Protein AF-A0A0N0A9P9-F1 (afdb_monomer_lite)

Radius of gyration: 19.35 Å; chains: 1; bounding box: 34×36×44 Å

pLDDT: mean 87.7, std 13.58, range [50.66, 98.75]

Foldseek 3Di:
DVVVVCVVPNDPPPDDDDPVRVVVVVVVVVVVVVVVVVVLVVLVVVCVVVVHDSVVSVVVVVVVVVVVVD

Structure (mmCIF, N/CA/C/O backbone):
data_AF-A0A0N0A9P9-F1
#
_entry.id   AF-A0A0N0A9P9-F1
#
loop_
_atom_site.group_PDB
_atom_site.id
_atom_site.type_symbol
_atom_site.label_atom_id
_atom_site.label_alt_id
_atom_site.label_comp_id
_atom_site.label_asym_id
_atom_site.label_entity_id
_atom_site.label_seq_id
_atom_site.pdbx_PDB_ins_code
_atom_site.Cartn_x
_atom_site.Cartn_y
_atom_site.Cartn_z
_atom_site.occupancy
_atom_site.B_iso_or_equiv
_atom_site.auth_seq_id
_atom_site.auth_comp_id
_atom_site.auth_asym_id
_atom_site.auth_atom_id
_atom_site.pdbx_PDB_model_num
ATOM 1 N N . MET A 1 1 ? 4.576 -26.636 -17.666 1.00 60.34 1 MET A N 1
ATOM 2 C CA . MET A 1 1 ? 5.255 -26.749 -16.332 1.00 60.34 1 MET A CA 1
ATOM 3 C C . MET A 1 1 ? 6.635 -26.086 -16.424 1.00 60.34 1 MET A C 1
ATOM 5 O O . MET A 1 1 ? 7.003 -25.708 -17.524 1.00 60.34 1 MET A O 1
ATOM 9 N N . VAL A 1 2 ? 7.403 -25.909 -15.341 1.00 70.19 2 VAL A N 1
ATOM 10 C CA . VAL A 1 2 ? 8.709 -25.190 -15.352 1.00 70.19 2 VAL A CA 1
ATOM 11 C C . VAL A 1 2 ? 9.665 -25.642 -16.476 1.00 70.19 2 VAL A C 1
ATOM 13 O O . VAL A 1 2 ? 10.409 -24.827 -17.013 1.00 70.19 2 VAL A O 1
ATOM 16 N N . GLU A 1 3 ? 9.602 -26.910 -16.885 1.00 75.94 3 GLU A N 1
ATOM 17 C CA . GLU A 1 3 ? 10.376 -27.479 -18.000 1.00 75.94 3 GLU A CA 1
ATOM 18 C C . GLU A 1 3 ? 10.040 -26.852 -19.365 1.00 75.94 3 GLU A C 1
ATOM 20 O O . GLU A 1 3 ? 10.936 -26.512 -20.124 1.00 75.94 3 GLU A O 1
ATOM 25 N N . GLU A 1 4 ? 8.765 -26.586 -19.638 1.00 73.69 4 GLU A N 1
ATOM 26 C CA . GLU A 1 4 ? 8.281 -25.965 -20.881 1.00 73.69 4 GLU A CA 1
ATOM 27 C C . GLU A 1 4 ? 8.707 -24.489 -20.989 1.00 73.69 4 GLU A C 1
ATOM 29 O O . GLU A 1 4 ? 9.062 -23.989 -22.057 1.00 73.69 4 GLU A O 1
ATOM 34 N N . LEU A 1 5 ? 8.748 -23.795 -19.845 1.00 73.44 5 LEU A N 1
ATOM 35 C CA . LEU A 1 5 ? 9.299 -22.443 -19.746 1.00 73.44 5 LEU A CA 1
ATOM 36 C C . LEU A 1 5 ? 10.817 -22.444 -19.959 1.00 73.44 5 LEU A C 1
ATOM 38 O O . LEU A 1 5 ? 11.345 -21.537 -20.597 1.00 73.44 5 LEU A O 1
ATOM 42 N N . ARG A 1 6 ? 11.520 -23.462 -19.454 1.00 68.00 6 ARG A N 1
ATOM 43 C CA . ARG A 1 6 ? 12.969 -23.606 -19.625 1.00 68.00 6 ARG A CA 1
ATOM 44 C C . ARG A 1 6 ? 13.345 -23.918 -21.074 1.00 68.00 6 ARG A C 1
ATOM 46 O O . ARG A 1 6 ? 14.309 -23.336 -21.561 1.00 68.00 6 ARG A O 1
ATOM 53 N N . ASP A 1 7 ? 12.581 -24.760 -21.761 1.00 74.69 7 ASP A N 1
ATOM 54 C CA . ASP A 1 7 ? 12.782 -25.034 -23.190 1.00 74.69 7 ASP A CA 1
ATOM 55 C C . ASP A 1 7 ? 12.510 -23.790 -24.050 1.00 74.69 7 ASP A C 1
ATOM 57 O O . ASP A 1 7 ? 13.229 -23.527 -25.012 1.00 74.69 7 ASP A O 1
ATOM 61 N N . THR A 1 8 ? 11.51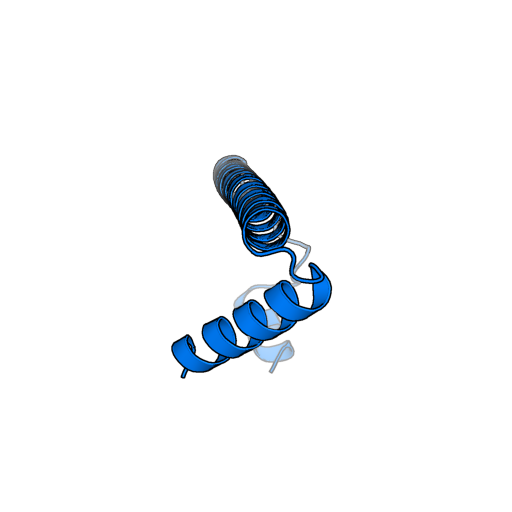9 -22.977 -23.669 1.00 76.31 8 THR A N 1
ATOM 62 C CA . THR A 1 8 ? 11.146 -21.760 -24.410 1.00 76.31 8 THR A CA 1
ATOM 63 C C . THR A 1 8 ? 12.112 -20.592 -24.173 1.00 76.31 8 THR A C 1
ATOM 65 O O . THR A 1 8 ? 12.421 -19.840 -25.100 1.00 76.31 8 THR A O 1
ATOM 68 N N . TYR A 1 9 ? 12.591 -20.404 -22.938 1.00 68.56 9 TYR A N 1
ATOM 69 C CA . TYR A 1 9 ? 13.314 -19.188 -22.535 1.00 68.56 9 TYR A CA 1
ATOM 70 C C . TYR A 1 9 ? 14.772 -19.416 -22.104 1.00 68.56 9 TYR A C 1
ATOM 72 O O . TYR A 1 9 ? 15.517 -18.440 -21.968 1.00 68.56 9 TYR A O 1
ATOM 80 N N . GLY A 1 10 ? 15.203 -20.671 -21.959 1.00 68.56 10 GLY A N 1
ATOM 81 C CA . GLY A 1 10 ? 16.508 -21.052 -21.419 1.00 68.56 10 GLY A CA 1
ATOM 82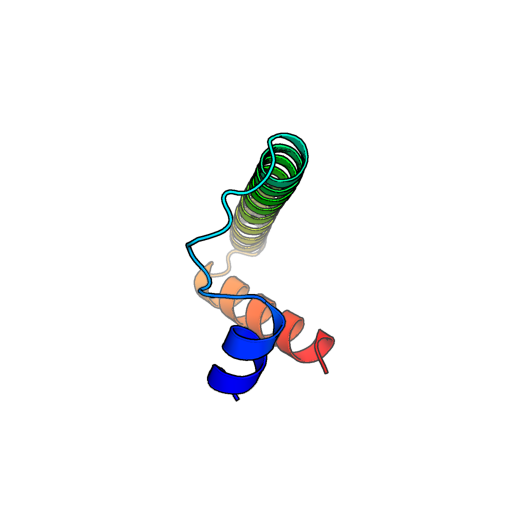 C C . GLY A 1 10 ? 16.535 -21.090 -19.883 1.00 68.56 10 GLY A C 1
ATOM 83 O O . GLY A 1 10 ? 15.539 -20.781 -19.222 1.00 68.56 10 GLY A O 1
ATOM 84 N N . PRO A 1 11 ? 17.666 -21.487 -19.271 1.00 64.56 11 PRO A N 1
ATOM 85 C CA . PRO A 1 11 ? 17.819 -21.498 -17.821 1.00 64.56 11 PRO A CA 1
ATOM 86 C C . PRO A 1 11 ? 17.582 -20.091 -17.239 1.00 64.56 11 PRO A C 1
ATOM 88 O O . PRO A 1 11 ? 18.191 -19.133 -17.723 1.00 64.56 11 PRO A O 1
ATOM 91 N N . PRO A 1 12 ? 16.762 -19.942 -16.178 1.00 59.94 12 PRO A N 1
ATOM 92 C CA . PRO A 1 12 ? 16.323 -18.637 -15.662 1.00 59.94 12 PRO A CA 1
ATOM 93 C C . PRO A 1 12 ? 17.446 -17.651 -15.301 1.00 59.94 12 PRO A C 1
ATOM 95 O O . PRO A 1 12 ? 17.203 -16.453 -15.210 1.00 59.94 12 PRO A O 1
ATOM 98 N N . ALA A 1 13 ? 18.668 -18.146 -15.085 1.00 59.34 13 ALA A N 1
ATOM 99 C CA . ALA A 1 13 ? 19.822 -17.367 -14.644 1.00 59.34 13 ALA A CA 1
ATOM 100 C C . ALA A 1 13 ? 20.877 -17.102 -15.738 1.00 59.34 13 ALA A C 1
ATOM 102 O O . ALA A 1 13 ? 21.843 -16.387 -15.479 1.00 59.34 13 ALA A O 1
ATOM 103 N N . GLU A 1 14 ? 20.735 -17.656 -16.948 1.00 61.34 14 GLU A N 1
ATOM 104 C CA . GLU A 1 14 ? 21.758 -17.496 -17.997 1.00 61.34 14 GLU A CA 1
ATOM 105 C C . GLU A 1 14 ? 21.657 -16.155 -18.736 1.00 61.34 14 GLU A C 1
ATOM 107 O O . GLU A 1 14 ? 22.668 -15.606 -19.183 1.00 61.34 14 GLU A O 1
ATOM 112 N N . ARG A 1 15 ? 20.459 -15.563 -18.821 1.00 67.88 15 ARG A N 1
ATOM 113 C CA . ARG A 1 15 ? 20.271 -14.232 -19.411 1.00 67.88 15 ARG A CA 1
ATOM 114 C C . ARG A 1 15 ? 20.389 -13.153 -18.340 1.00 67.88 15 ARG A C 1
ATOM 116 O O . ARG A 1 15 ? 19.441 -12.880 -17.609 1.00 67.88 15 ARG A O 1
ATOM 123 N N . ARG A 1 16 ? 21.546 -12.485 -18.286 1.00 72.88 16 ARG A N 1
ATOM 124 C CA . ARG A 1 16 ? 21.666 -11.220 -17.546 1.00 72.88 16 ARG A CA 1
ATOM 125 C C . ARG A 1 16 ? 20.690 -10.196 -18.125 1.00 72.88 16 ARG A C 1
ATOM 127 O O . ARG A 1 16 ? 20.629 -10.027 -19.343 1.00 72.88 16 ARG A O 1
ATOM 134 N N . MET A 1 17 ? 19.964 -9.506 -17.247 1.00 79.25 17 MET A N 1
ATOM 135 C CA . MET A 1 17 ? 19.115 -8.379 -17.630 1.00 79.25 17 MET A CA 1
ATOM 136 C C . MET A 1 17 ? 19.958 -7.318 -18.339 1.00 79.25 17 MET A C 1
ATOM 138 O O . MET A 1 17 ? 21.085 -7.020 -17.931 1.00 79.25 17 MET A O 1
ATOM 142 N N . THR A 1 18 ? 19.417 -6.750 -19.415 1.00 86.69 18 THR A N 1
ATOM 143 C CA . THR A 1 18 ? 20.043 -5.593 -20.059 1.00 86.69 18 THR A CA 1
ATOM 144 C C . THR A 1 18 ? 20.030 -4.400 -19.103 1.00 86.69 18 THR A C 1
ATOM 146 O O . THR A 1 18 ? 19.198 -4.331 -18.199 1.00 86.69 18 THR A O 1
ATOM 149 N N . GLY A 1 19 ? 20.910 -3.415 -19.317 1.00 87.31 19 GLY A N 1
ATOM 150 C CA . GLY A 1 19 ? 20.922 -2.201 -18.490 1.00 87.31 19 GLY A CA 1
ATOM 151 C C . GLY A 1 19 ? 19.558 -1.497 -18.437 1.00 87.31 19 GLY A C 1
ATOM 152 O O . GLY A 1 19 ? 19.150 -1.036 -17.375 1.00 87.31 19 GLY A O 1
ATOM 153 N N . ALA A 1 20 ? 18.815 -1.499 -19.550 1.00 88.50 20 ALA A N 1
ATOM 154 C CA . ALA A 1 20 ? 17.457 -0.964 -19.608 1.00 88.50 20 ALA A CA 1
ATOM 155 C C . ALA A 1 20 ? 16.471 -1.774 -18.746 1.00 88.50 20 ALA A C 1
ATOM 157 O O . ALA A 1 20 ? 15.729 -1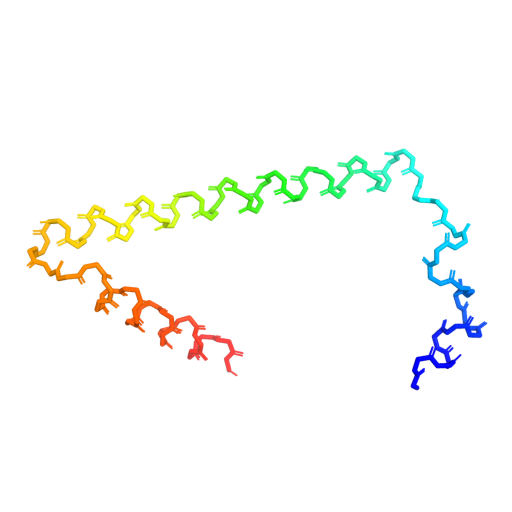.187 -17.965 1.00 88.50 20 ALA A O 1
ATOM 158 N N . GLN A 1 21 ? 16.498 -3.110 -18.831 1.00 84.81 21 GLN A N 1
ATOM 159 C CA . GLN A 1 21 ? 15.636 -3.983 -18.023 1.00 84.81 21 GLN A CA 1
ATOM 160 C C . GLN A 1 21 ? 15.924 -3.837 -16.525 1.00 84.81 21 GLN A C 1
ATOM 162 O O . GLN A 1 21 ? 14.991 -3.702 -15.735 1.00 84.81 21 GLN A O 1
ATOM 167 N N . SER A 1 22 ? 17.202 -3.834 -16.134 1.00 88.81 22 SER A N 1
ATOM 168 C CA . SER A 1 22 ? 17.603 -3.632 -14.737 1.00 88.81 22 SER A CA 1
ATOM 169 C C . SER A 1 22 ? 17.185 -2.252 -14.232 1.00 88.81 22 SER A C 1
ATOM 171 O O . SER A 1 22 ? 16.679 -2.139 -13.122 1.00 88.81 22 SER A O 1
ATOM 173 N N . GLY A 1 23 ? 17.325 -1.210 -15.060 1.00 92.19 23 GLY A N 1
ATOM 174 C CA . GLY A 1 23 ? 16.869 0.141 -14.732 1.00 92.19 23 GLY A CA 1
ATOM 175 C C . GLY A 1 23 ? 15.362 0.208 -14.478 1.00 92.19 23 GLY A C 1
ATOM 176 O O . GLY A 1 23 ? 14.941 0.712 -13.441 1.00 92.19 23 GLY A O 1
ATOM 177 N N . THR A 1 24 ? 14.547 -0.361 -15.374 1.00 94.75 24 THR A N 1
ATOM 178 C CA . THR A 1 24 ? 13.087 -0.429 -15.193 1.00 94.75 24 THR A CA 1
ATOM 179 C C . THR A 1 24 ? 12.705 -1.192 -13.926 1.00 94.75 24 THR A C 1
ATOM 181 O O . THR A 1 24 ? 11.838 -0.736 -13.180 1.00 94.75 24 THR A O 1
ATOM 184 N N . TYR A 1 25 ? 13.360 -2.325 -13.660 1.00 91.00 25 TYR A N 1
ATOM 185 C CA . TYR A 1 25 ? 13.115 -3.112 -12.454 1.00 91.00 25 TYR A CA 1
ATOM 186 C C . TYR A 1 25 ? 13.431 -2.326 -11.178 1.00 91.00 25 TYR A C 1
ATOM 188 O O . TYR A 1 25 ? 12.595 -2.264 -10.281 1.00 91.00 25 TYR A O 1
ATOM 196 N N . GLU A 1 26 ? 14.588 -1.666 -11.107 1.00 95.12 26 GLU A N 1
ATOM 197 C CA . GLU A 1 26 ? 14.965 -0.862 -9.939 1.00 95.12 26 GLU A CA 1
ATOM 198 C C . GLU A 1 26 ? 14.019 0.328 -9.721 1.00 95.12 26 GLU A C 1
ATOM 200 O O . GLU A 1 26 ? 13.667 0.641 -8.581 1.00 95.12 26 GLU A O 1
ATOM 205 N N . THR A 1 27 ? 13.542 0.967 -10.797 1.00 97.31 27 THR A N 1
ATOM 206 C CA . THR A 1 27 ? 12.511 2.012 -10.706 1.00 97.31 27 THR A CA 1
ATOM 207 C C . THR A 1 27 ? 11.209 1.463 -10.127 1.00 97.31 27 THR A C 1
ATOM 209 O O . THR A 1 27 ? 10.674 2.048 -9.184 1.00 97.31 27 THR A O 1
ATOM 212 N N . ALA A 1 28 ? 10.716 0.336 -10.647 1.00 95.81 28 ALA A N 1
ATOM 213 C CA . ALA A 1 28 ? 9.495 -0.293 -10.149 1.00 95.81 28 ALA A CA 1
ATOM 214 C C . ALA A 1 28 ? 9.641 -0.722 -8.681 1.00 95.81 28 ALA A C 1
ATOM 216 O O . ALA A 1 28 ? 8.757 -0.478 -7.862 1.00 95.81 28 ALA A O 1
ATOM 217 N N . LEU A 1 29 ? 10.791 -1.292 -8.322 1.00 94.50 29 LEU A N 1
ATOM 218 C CA . LEU A 1 29 ? 11.086 -1.722 -6.963 1.00 94.50 29 LEU A CA 1
ATOM 219 C C . LEU A 1 29 ? 11.167 -0.539 -5.989 1.00 94.50 29 LEU A C 1
ATOM 221 O O . LEU A 1 29 ? 10.700 -0.645 -4.853 1.00 94.50 29 LEU A O 1
ATOM 225 N N . ARG A 1 30 ? 11.739 0.596 -6.410 1.00 97.69 30 ARG A N 1
ATOM 226 C CA . ARG A 1 30 ? 11.735 1.825 -5.605 1.00 97.69 30 ARG A CA 1
ATOM 227 C C . ARG A 1 30 ? 10.312 2.341 -5.401 1.00 97.69 30 ARG A C 1
ATOM 229 O O . ARG A 1 30 ? 9.940 2.560 -4.253 1.00 97.69 30 ARG A O 1
ATOM 236 N N . ALA A 1 31 ? 9.520 2.438 -6.468 1.00 98.00 31 ALA A N 1
ATOM 237 C CA . ALA A 1 31 ? 8.128 2.876 -6.386 1.00 98.00 31 ALA A CA 1
ATOM 238 C C . ALA A 1 31 ? 7.293 1.979 -5.455 1.00 98.00 31 ALA A C 1
ATOM 240 O O . ALA A 1 31 ? 6.552 2.477 -4.612 1.00 98.00 31 ALA A O 1
ATOM 241 N N . TRP A 1 32 ? 7.472 0.657 -5.534 1.00 96.31 32 TRP A N 1
ATOM 242 C CA . TRP A 1 32 ? 6.805 -0.280 -4.629 1.00 96.31 32 TRP A CA 1
ATOM 243 C C . TRP A 1 32 ? 7.218 -0.076 -3.164 1.00 96.31 32 TRP A C 1
ATOM 245 O O . TRP A 1 32 ? 6.370 -0.082 -2.275 1.00 96.31 32 TRP A O 1
ATOM 255 N N . ARG A 1 33 ? 8.511 0.158 -2.893 1.00 98.44 33 ARG A N 1
ATOM 256 C CA . ARG A 1 33 ? 8.996 0.452 -1.531 1.00 98.44 33 ARG A CA 1
ATOM 257 C C . ARG A 1 33 ? 8.476 1.781 -0.990 1.00 98.44 33 ARG A C 1
ATOM 259 O O . ARG A 1 33 ? 8.289 1.885 0.220 1.00 98.44 33 ARG A O 1
ATOM 266 N N . ASP A 1 34 ? 8.310 2.782 -1.850 1.00 98.38 34 ASP A N 1
ATOM 267 C CA . ASP A 1 34 ? 7.730 4.072 -1.474 1.00 98.38 34 ASP A CA 1
ATOM 268 C C . ASP A 1 34 ? 6.256 3.889 -1.089 1.00 98.38 34 ASP A C 1
ATOM 270 O O . ASP A 1 34 ? 5.889 4.194 0.043 1.00 98.38 34 ASP A O 1
ATOM 274 N N . LEU A 1 35 ? 5.462 3.227 -1.937 1.00 98.00 35 LEU A N 1
ATOM 275 C CA . LEU A 1 35 ? 4.058 2.924 -1.643 1.00 98.00 35 LEU A CA 1
ATOM 276 C C . LEU A 1 35 ? 3.888 2.082 -0.368 1.00 98.00 35 LEU A C 1
ATOM 278 O O . LEU A 1 35 ? 3.010 2.350 0.449 1.00 98.00 35 LEU A O 1
ATOM 282 N N . ALA A 1 36 ? 4.741 1.075 -0.163 1.00 96.94 36 ALA A N 1
ATOM 283 C CA . ALA A 1 36 ? 4.702 0.258 1.045 1.00 96.94 36 ALA A CA 1
ATOM 284 C C . ALA A 1 36 ? 4.955 1.094 2.310 1.00 96.94 36 ALA A C 1
ATOM 286 O O . ALA A 1 36 ? 4.312 0.861 3.332 1.00 96.94 36 ALA A O 1
ATOM 287 N N . ARG A 1 37 ? 5.862 2.080 2.257 1.00 98.19 37 ARG A N 1
ATOM 288 C CA . ARG A 1 37 ? 6.082 3.013 3.372 1.00 98.19 37 ARG A CA 1
ATOM 289 C C . ARG A 1 37 ? 4.863 3.897 3.608 1.00 98.19 37 ARG A C 1
ATOM 291 O O . ARG A 1 37 ? 4.449 4.022 4.758 1.00 98.19 37 ARG A O 1
ATOM 298 N N . ASP A 1 38 ? 4.268 4.433 2.550 1.00 98.50 38 ASP A N 1
ATOM 299 C CA . ASP A 1 38 ? 3.091 5.299 2.653 1.00 98.50 38 ASP A CA 1
ATOM 300 C C . ASP A 1 38 ? 1.901 4.566 3.290 1.00 98.50 38 ASP A C 1
ATOM 302 O O . ASP A 1 38 ? 1.272 5.089 4.209 1.00 98.50 38 ASP A O 1
ATOM 306 N N . VAL A 1 39 ? 1.651 3.312 2.897 1.00 97.19 39 VAL A N 1
ATOM 307 C CA . VAL A 1 39 ? 0.607 2.469 3.507 1.00 97.19 39 VAL A CA 1
ATOM 308 C C . VAL A 1 39 ? 0.867 2.246 4.999 1.00 97.19 39 VAL A C 1
ATOM 310 O O . VAL A 1 39 ? -0.047 2.370 5.813 1.00 97.19 39 VAL A O 1
ATOM 313 N N . GLN A 1 40 ? 2.109 1.942 5.387 1.00 97.56 40 GLN A N 1
ATOM 314 C CA . GLN A 1 40 ? 2.456 1.723 6.796 1.00 97.56 40 GLN A CA 1
ATOM 315 C C . GLN A 1 40 ? 2.296 2.998 7.637 1.00 97.56 40 GLN A C 1
ATOM 317 O O . GLN A 1 40 ? 1.848 2.919 8.786 1.00 97.56 40 GLN A O 1
ATOM 322 N N . THR A 1 41 ? 2.627 4.164 7.073 1.00 98.62 41 THR A N 1
ATOM 323 C CA . THR A 1 41 ? 2.378 5.471 7.697 1.00 98.62 41 THR A CA 1
ATOM 324 C C . THR A 1 41 ? 0.882 5.702 7.884 1.00 98.62 41 THR A C 1
ATOM 326 O O . THR A 1 41 ? 0.449 5.899 9.017 1.00 98.62 41 THR A O 1
ATOM 329 N N . ALA A 1 42 ? 0.084 5.562 6.823 1.00 98.44 42 ALA A N 1
ATOM 330 C CA . ALA A 1 42 ? -1.358 5.799 6.864 1.00 98.44 42 ALA A CA 1
ATOM 331 C C . ALA A 1 42 ? -2.079 4.891 7.876 1.00 98.44 42 ALA A C 1
ATOM 333 O O . ALA A 1 42 ? -2.902 5.357 8.662 1.00 98.44 42 ALA A O 1
ATOM 334 N N . VAL A 1 43 ? -1.732 3.600 7.922 1.00 98.44 43 VAL A N 1
ATOM 335 C CA . VAL A 1 43 ? -2.287 2.653 8.904 1.00 98.44 43 VAL A CA 1
ATOM 336 C C . VAL A 1 43 ? -1.925 3.053 10.336 1.00 98.44 43 VAL A C 1
ATOM 338 O O . VAL A 1 43 ? -2.762 2.974 11.236 1.00 98.44 43 VAL A O 1
ATOM 341 N N . SER A 1 44 ? -0.685 3.498 10.557 1.00 98.31 44 SER A N 1
ATOM 342 C CA . SER A 1 44 ? -0.225 3.935 11.879 1.00 98.31 44 SER A CA 1
ATOM 343 C C . SER A 1 44 ? -0.939 5.207 12.339 1.00 98.31 44 SER A C 1
ATOM 345 O O . SER A 1 44 ? -1.338 5.300 13.500 1.00 98.31 44 SER A O 1
ATOM 347 N N . GLU A 1 45 ? -1.104 6.173 11.436 1.00 98.75 45 GLU A N 1
ATOM 348 C CA . GLU A 1 45 ? -1.809 7.429 11.693 1.00 98.75 45 GLU A CA 1
ATOM 349 C C . GLU A 1 45 ? -3.283 7.173 11.996 1.00 98.75 45 GLU A C 1
ATOM 351 O O . GLU A 1 45 ? -3.759 7.574 13.056 1.00 98.75 45 GLU A O 1
ATOM 356 N N . TYR A 1 46 ? -3.967 6.391 11.161 1.00 98.38 46 TYR A N 1
ATOM 357 C CA . TYR A 1 46 ? -5.363 6.028 11.382 1.00 98.38 46 TYR A CA 1
ATOM 358 C C . TYR A 1 46 ? -5.574 5.290 12.712 1.00 98.38 46 TYR A C 1
ATOM 360 O O . TYR A 1 46 ? -6.498 5.606 13.465 1.00 98.38 46 TYR A O 1
ATOM 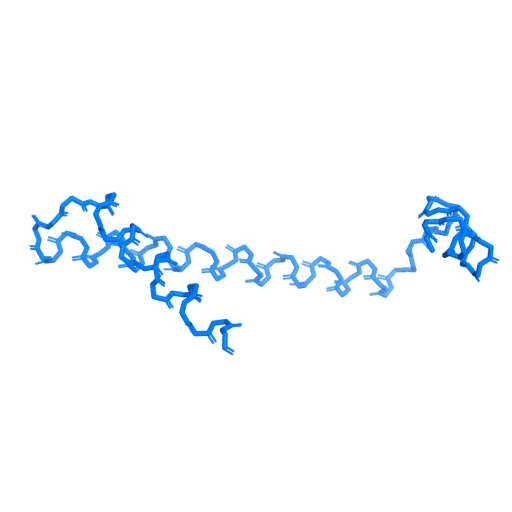368 N N . ALA A 1 47 ? -4.709 4.326 13.049 1.00 98.62 47 ALA A N 1
ATOM 369 C CA . ALA A 1 47 ? -4.784 3.613 14.325 1.00 98.62 47 ALA A CA 1
ATOM 370 C C . ALA A 1 47 ? -4.647 4.575 15.518 1.00 98.62 47 ALA A C 1
ATOM 372 O O . ALA A 1 47 ? -5.410 4.493 16.481 1.00 98.62 47 ALA A O 1
ATOM 373 N N . LYS A 1 48 ? -3.715 5.533 15.430 1.00 98.56 48 LYS A N 1
ATOM 374 C CA . LYS A 1 48 ? -3.522 6.568 16.451 1.00 98.56 48 LYS A CA 1
ATOM 375 C C . LYS A 1 48 ? -4.735 7.493 16.568 1.00 98.56 48 LYS A C 1
ATOM 377 O O . LYS A 1 48 ? -5.179 7.751 17.683 1.00 98.56 48 LYS A O 1
ATOM 382 N N . GLU A 1 49 ? -5.261 7.984 15.450 1.00 98.62 49 GLU A N 1
ATOM 383 C CA . GLU A 1 49 ? -6.410 8.899 15.408 1.00 98.62 49 GLU A CA 1
ATOM 384 C C . GLU A 1 49 ? -7.690 8.256 15.946 1.00 98.62 49 GLU A C 1
ATOM 386 O O . GLU A 1 49 ? -8.482 8.909 16.621 1.00 98.62 49 GLU A O 1
ATOM 391 N N . THR A 1 50 ? -7.869 6.961 15.692 1.00 97.94 50 THR A N 1
ATOM 392 C CA . THR A 1 50 ? -9.042 6.201 16.143 1.00 97.94 50 THR A CA 1
ATOM 393 C C . THR A 1 50 ? -8.864 5.550 17.515 1.00 97.94 50 THR A C 1
ATOM 395 O O . THR A 1 50 ? -9.811 4.964 18.038 1.00 97.94 50 THR A O 1
ATOM 398 N N . GLY A 1 51 ? -7.670 5.632 18.111 1.00 98.25 51 GLY A N 1
ATOM 399 C CA . GLY A 1 51 ? -7.345 4.964 19.374 1.00 98.25 51 GLY A CA 1
ATOM 400 C C . GLY A 1 51 ? -7.389 3.433 19.292 1.00 98.25 51 GLY A C 1
ATOM 401 O O . GLY A 1 51 ? -7.532 2.769 20.319 1.00 98.25 51 GLY A O 1
ATOM 402 N N . ARG A 1 52 ? -7.296 2.865 18.085 1.00 98.38 52 ARG A N 1
ATOM 403 C CA . ARG A 1 52 ? -7.376 1.421 17.837 1.00 98.38 52 ARG A CA 1
ATOM 404 C C . ARG A 1 52 ? -5.985 0.780 17.861 1.00 98.38 52 ARG A C 1
ATOM 406 O O . ARG A 1 52 ? -5.008 1.408 17.446 1.00 98.38 52 ARG A O 1
ATOM 413 N N . PRO A 1 53 ? -5.859 -0.493 18.272 1.00 98.19 53 PRO A N 1
ATOM 414 C CA . PRO A 1 53 ? -4.619 -1.237 18.093 1.00 98.19 53 PRO A CA 1
ATOM 415 C C . PRO A 1 53 ? -4.259 -1.357 16.606 1.00 98.19 53 PRO A C 1
ATOM 417 O O . PRO A 1 53 ? -5.071 -1.796 15.792 1.00 98.19 53 PRO A O 1
ATOM 420 N N . ARG A 1 54 ? -3.013 -1.030 16.249 1.00 97.00 54 ARG A N 1
ATOM 421 C CA . ARG A 1 54 ? -2.523 -1.089 14.859 1.00 97.00 54 ARG A CA 1
ATOM 422 C C . ARG A 1 54 ? -2.769 -2.445 14.188 1.00 97.00 54 ARG A C 1
ATOM 424 O O . ARG A 1 54 ? -3.210 -2.476 13.047 1.00 97.00 54 ARG A O 1
ATOM 431 N N . GLY A 1 55 ? -2.547 -3.551 14.901 1.00 97.44 55 GLY A N 1
ATOM 432 C CA . GLY A 1 55 ? -2.743 -4.900 14.353 1.00 97.44 55 GLY A CA 1
ATOM 433 C C . GLY A 1 55 ? -4.196 -5.214 13.966 1.00 97.44 55 GLY A C 1
ATOM 434 O O . GLY A 1 55 ? -4.435 -5.983 13.034 1.00 97.44 55 GLY A O 1
ATOM 435 N N . GLU A 1 56 ? -5.180 -4.594 14.629 1.00 98.06 56 GLU A N 1
ATOM 436 C CA . GLU A 1 56 ? -6.591 -4.728 14.241 1.00 98.06 56 GLU A CA 1
ATOM 437 C C . GLU A 1 56 ? -6.873 -4.004 12.923 1.00 98.06 56 GLU A C 1
ATOM 439 O O . GLU A 1 56 ? -7.531 -4.561 12.045 1.00 98.06 56 GLU A O 1
ATOM 444 N N . VAL A 1 57 ? -6.330 -2.792 12.767 1.00 98.31 57 VAL A N 1
ATOM 445 C CA . VAL A 1 57 ? -6.427 -2.013 11.525 1.00 98.31 57 VAL A CA 1
ATOM 446 C C . VAL A 1 57 ? -5.734 -2.750 10.377 1.00 98.31 57 VAL A C 1
ATOM 448 O O . VAL A 1 57 ? -6.313 -2.895 9.307 1.00 98.31 57 VAL A O 1
ATOM 451 N N . GLU A 1 58 ? -4.530 -3.285 10.595 1.00 97.88 58 GLU A N 1
ATOM 452 C CA . GLU A 1 58 ? -3.798 -4.071 9.588 1.00 97.88 58 GLU A CA 1
ATOM 453 C C . GLU A 1 58 ? -4.594 -5.299 9.125 1.00 97.88 58 GLU A C 1
ATOM 455 O O . GLU A 1 58 ? -4.665 -5.578 7.928 1.00 97.88 58 GLU A O 1
ATOM 460 N N . THR A 1 59 ? -5.242 -6.008 10.055 1.00 97.88 59 THR A N 1
ATOM 461 C CA . THR A 1 59 ? -6.086 -7.171 9.735 1.00 97.88 59 THR A CA 1
ATOM 462 C C . THR A 1 59 ? -7.307 -6.777 8.901 1.00 97.88 59 THR A C 1
ATOM 464 O O . THR A 1 59 ? -7.685 -7.488 7.968 1.00 97.88 59 THR A O 1
ATOM 467 N N . GLU A 1 60 ? -7.938 -5.650 9.230 1.00 96.81 60 GLU A N 1
ATOM 468 C CA . GLU A 1 60 ? -9.077 -5.107 8.487 1.00 96.81 60 GLU A CA 1
ATOM 469 C C . GLU A 1 60 ? -8.681 -4.714 7.059 1.00 96.81 60 GLU A C 1
ATOM 471 O O . GLU A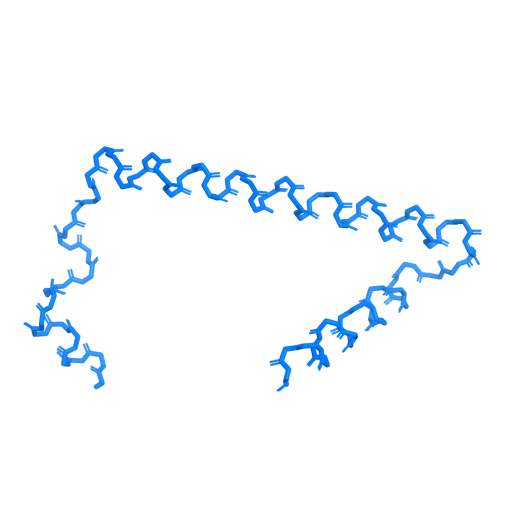 1 60 ? -9.334 -5.142 6.107 1.00 96.81 60 GLU A O 1
ATOM 476 N N . VAL A 1 61 ? -7.569 -3.989 6.908 1.00 96.06 61 VAL A N 1
ATOM 477 C CA . VAL A 1 61 ? -7.013 -3.592 5.607 1.00 96.06 61 VAL A CA 1
ATOM 478 C C . VAL A 1 61 ? -6.668 -4.819 4.762 1.00 96.06 61 VAL A C 1
ATOM 480 O O . VAL A 1 61 ? -7.042 -4.881 3.594 1.00 96.06 61 VAL A O 1
ATOM 483 N N . ALA A 1 62 ? -6.011 -5.827 5.344 1.00 95.38 62 ALA A N 1
ATOM 484 C CA . ALA A 1 62 ? -5.671 -7.060 4.635 1.00 95.38 62 ALA A CA 1
ATOM 485 C C . ALA A 1 62 ? -6.919 -7.817 4.152 1.00 95.38 62 ALA A C 1
ATOM 487 O O . ALA A 1 62 ? -6.936 -8.341 3.034 1.00 95.38 62 ALA A O 1
ATOM 488 N N . ARG A 1 63 ? -7.983 -7.853 4.970 1.00 95.94 63 ARG A N 1
ATOM 489 C CA . ARG A 1 63 ? -9.268 -8.443 4.576 1.00 95.94 63 ARG A CA 1
ATOM 490 C C . ARG A 1 63 ? -9.887 -7.676 3.409 1.00 95.94 63 ARG A C 1
ATOM 492 O O . ARG A 1 63 ? -10.278 -8.323 2.445 1.00 95.94 63 ARG A O 1
ATOM 499 N N . ALA A 1 64 ? -9.957 -6.348 3.493 1.00 95.06 64 ALA A N 1
ATOM 500 C CA . ALA A 1 64 ? -10.537 -5.507 2.446 1.00 95.06 64 ALA A CA 1
ATOM 501 C C . ALA A 1 64 ? -9.780 -5.657 1.115 1.00 95.06 64 ALA A C 1
ATOM 503 O O . ALA A 1 64 ? -10.390 -5.968 0.098 1.00 95.06 64 ALA A O 1
ATOM 504 N N . ALA A 1 65 ? -8.445 -5.581 1.143 1.00 92.62 65 ALA A N 1
ATOM 505 C CA . ALA A 1 65 ? -7.613 -5.763 -0.049 1.00 92.62 65 ALA A CA 1
ATOM 506 C C . ALA A 1 65 ? -7.811 -7.142 -0.709 1.00 92.62 65 ALA A C 1
ATOM 508 O O . ALA A 1 65 ? -7.847 -7.251 -1.927 1.00 92.62 65 ALA A O 1
ATOM 509 N N . SER A 1 66 ? -8.003 -8.196 0.091 1.00 90.88 66 SER A N 1
ATOM 510 C CA . SER A 1 66 ? -8.265 -9.549 -0.427 1.00 90.88 66 SER A CA 1
ATOM 511 C C . SER A 1 66 ? -9.675 -9.723 -1.013 1.00 90.88 66 SER A C 1
ATOM 513 O O . SER A 1 66 ? -9.931 -10.712 -1.699 1.00 90.88 66 SER A O 1
ATOM 515 N N . GLN A 1 67 ? -10.619 -8.833 -0.687 1.00 81.88 67 GLN A N 1
ATOM 516 C CA . GLN A 1 67 ? -11.972 -8.845 -1.249 1.00 81.88 67 GLN A CA 1
ATOM 517 C C . GLN A 1 67 ? -12.041 -8.112 -2.589 1.00 81.88 67 GLN A C 1
ATOM 519 O O . GLN A 1 67 ? -12.809 -8.543 -3.442 1.00 81.88 67 GLN A O 1
ATOM 524 N N . ASP A 1 68 ? -11.225 -7.075 -2.774 1.00 71.12 68 ASP A N 1
ATOM 525 C CA . ASP A 1 68 ? -11.145 -6.315 -4.028 1.00 71.12 68 ASP A CA 1
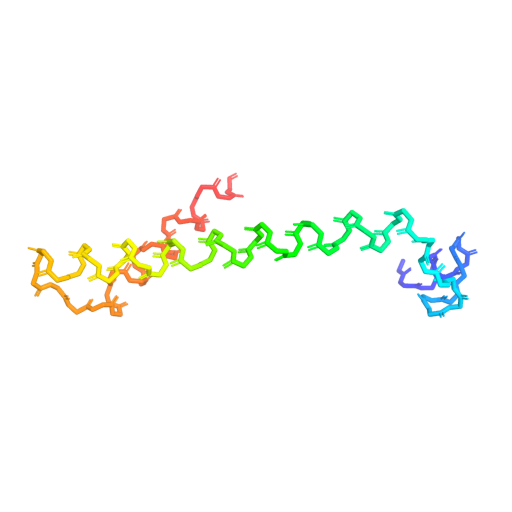ATOM 526 C C . ASP A 1 68 ? -10.398 -7.071 -5.145 1.00 71.12 68 ASP A C 1
ATOM 528 O O . ASP A 1 68 ? -10.608 -6.795 -6.323 1.00 71.12 68 ASP A O 1
ATOM 532 N N . ASP A 1 69 ? -9.565 -8.058 -4.794 1.00 59.62 69 ASP A N 1
ATOM 533 C CA . ASP A 1 69 ? -8.834 -8.917 -5.744 1.00 59.62 69 ASP A CA 1
ATOM 534 C C . ASP A 1 69 ? -9.702 -10.023 -6.402 1.00 59.62 69 ASP A C 1
ATOM 536 O O . ASP A 1 69 ? -9.197 -10.788 -7.229 1.00 59.62 69 ASP A O 1
ATOM 540 N N . ARG A 1 70 ? -10.989 -10.156 -6.036 1.00 50.66 70 ARG A N 1
ATOM 541 C CA . ARG A 1 70 ? -11.921 -11.181 -6.556 1.00 50.66 70 ARG A CA 1
ATOM 542 C C . ARG A 1 70 ? -12.943 -10.596 -7.527 1.00 50.66 70 ARG A C 1
ATOM 544 O O . ARG A 1 70 ? -13.200 -11.274 -8.548 1.00 50.66 70 ARG A O 1
#

Sequence (70 aa):
MVEELRDTYGPPAERRMTGAQSGTYETALRAWRDLARDVQTAVSEYAKETGRPRGEVETEVARAASQDDR

Secondary structure (DSSP, 8-state):
-HHHHHHHH--TTTSPPPHHHHHHHHHHHHHHHHHHHHHHHHHHHHHHHHT--HHHHHHHHHHHHHHHT-